Protein AF-A0A9P6XYD3-F1 (afdb_monomer_lite)

Foldseek 3Di:
DDDDDFDWAPLQVCLVVLVVLLVDQAEDPVLSVVLVCQCPDVVGHDIHGQWDFPPDPADAQPPDPRIHGDCLVCVV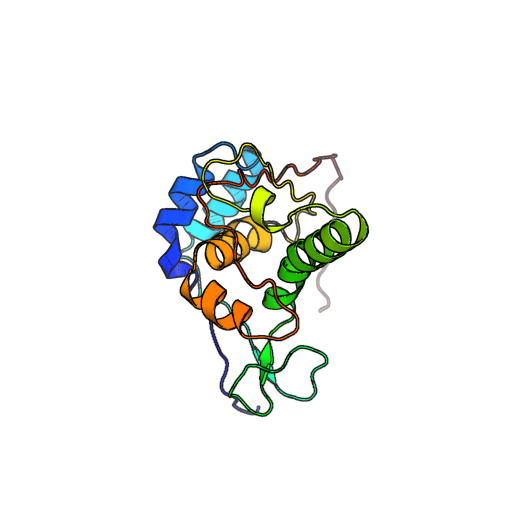LVVLLVVVVVCVVVVHDSVVLQDAPDQHEAEDADDPVCSNSLSRVVVSCLQDVVNQVSQLVDPRGDVGGRHPRHYSNHHDYDDDDDDDDDDDDDD

Secondary structure (DSSP, 8-state):
-------EE-GGGGHHHHHHHHHSSSB-HHHHHHHHHHHTSTT-SPPEE-EEESS-SSPBPTT-TTEEE-HHHHTTHHHHHHHHHHHHHHT--HHHHHSTT---EEE----GGGHHIIIIIHHHHHH-HHHHHHHHTSTTS-SS---TTS-EEEB------------PPP-

Structure (mmCIF, N/CA/C/O backbone):
data_AF-A0A9P6XYD3-F1
#
_entry.id   AF-A0A9P6XYD3-F1
#
loop_
_atom_site.group_PDB
_atom_site.id
_atom_site.type_symbol
_atom_site.label_atom_id
_atom_site.label_alt_id
_atom_site.label_comp_id
_atom_site.label_asym_id
_atom_site.label_entity_id
_atom_site.label_seq_id
_atom_site.pdbx_PDB_ins_code
_atom_site.Cartn_x
_atom_site.Cartn_y
_atom_site.Cartn_z
_atom_site.occupancy
_atom_site.B_iso_or_equiv
_atom_site.auth_seq_id
_atom_site.auth_comp_id
_atom_site.auth_asym_id
_atom_site.auth_atom_id
_atom_site.pdbx_PDB_model_num
ATOM 1 N N . MET A 1 1 ? 12.609 -23.048 -19.389 1.00 53.75 1 MET A N 1
ATOM 2 C CA . MET A 1 1 ? 11.835 -21.844 -19.024 1.00 53.75 1 MET A CA 1
ATOM 3 C C . MET A 1 1 ? 10.384 -22.124 -19.396 1.00 53.75 1 MET A C 1
ATOM 5 O O . MET A 1 1 ? 10.184 -22.765 -20.421 1.00 53.75 1 MET A O 1
ATOM 9 N N . ARG A 1 2 ? 9.412 -21.808 -18.535 1.00 71.00 2 ARG A N 1
ATOM 10 C CA . ARG A 1 2 ? 7.976 -21.955 -18.834 1.00 71.00 2 ARG A CA 1
ATOM 11 C C . ARG A 1 2 ? 7.367 -20.563 -18.849 1.00 71.00 2 ARG A C 1
ATOM 13 O O . ARG A 1 2 ? 7.606 -19.817 -17.903 1.00 71.00 2 ARG A O 1
ATOM 20 N N . ASP A 1 3 ? 6.601 -20.266 -19.887 1.00 80.94 3 ASP A N 1
ATOM 21 C CA . ASP A 1 3 ? 5.870 -19.009 -19.995 1.00 80.94 3 ASP A CA 1
ATOM 22 C C . ASP A 1 3 ? 4.554 -19.107 -19.221 1.00 80.94 3 ASP A C 1
ATOM 24 O O . ASP A 1 3 ? 3.924 -20.168 -19.171 1.00 80.94 3 ASP A O 1
ATOM 28 N N . SER A 1 4 ? 4.162 -18.002 -18.591 1.00 82.56 4 SER A N 1
ATOM 29 C CA . SER A 1 4 ? 2.934 -17.886 -17.812 1.00 82.56 4 SER A CA 1
ATOM 30 C C . SER A 1 4 ? 2.415 -16.454 -17.872 1.00 82.56 4 SER A C 1
ATOM 32 O O . SER A 1 4 ? 3.195 -15.505 -17.931 1.00 82.56 4 SER A O 1
ATOM 34 N N . GLU A 1 5 ? 1.095 -16.293 -17.874 1.00 84.12 5 GLU A N 1
ATOM 35 C CA . GLU A 1 5 ? 0.445 -14.984 -17.820 1.00 84.12 5 GLU A CA 1
ATOM 36 C C . GLU A 1 5 ? 0.455 -14.429 -16.387 1.00 84.12 5 GLU A C 1
ATOM 38 O O . GLU A 1 5 ? 0.082 -15.130 -15.445 1.00 84.12 5 GLU A O 1
ATOM 43 N N . HIS A 1 6 ? 0.858 -13.172 -16.214 1.00 83.69 6 HIS A N 1
ATOM 44 C CA . HIS A 1 6 ? 0.895 -12.498 -14.916 1.00 83.69 6 HIS A CA 1
ATOM 45 C C . HIS A 1 6 ? 0.057 -11.220 -14.948 1.00 83.69 6 HIS A C 1
ATOM 47 O O . HIS A 1 6 ? 0.013 -10.515 -15.954 1.00 83.69 6 HIS A O 1
ATOM 53 N N . PHE A 1 7 ? -0.589 -10.917 -13.825 1.00 81.62 7 PHE A N 1
ATOM 54 C CA . PHE A 1 7 ? -1.363 -9.697 -13.626 1.00 81.62 7 PHE A CA 1
ATOM 55 C C . PHE A 1 7 ? -0.485 -8.626 -12.996 1.00 81.62 7 PHE A C 1
ATOM 57 O O . PHE A 1 7 ? 0.184 -8.878 -11.993 1.00 81.62 7 PHE A O 1
ATOM 64 N N . PHE A 1 8 ? -0.534 -7.419 -13.555 1.00 85.94 8 PHE A N 1
ATOM 65 C CA . PHE A 1 8 ? 0.257 -6.287 -13.096 1.00 85.94 8 PHE A CA 1
ATOM 66 C C . PHE A 1 8 ? -0.640 -5.148 -12.610 1.00 85.94 8 PHE A C 1
ATOM 68 O O . PHE A 1 8 ? -1.681 -4.860 -13.196 1.00 85.94 8 PHE A O 1
ATOM 75 N N . PHE A 1 9 ? -0.223 -4.495 -11.530 1.00 86.19 9 PHE A N 1
ATOM 76 C CA . PHE A 1 9 ? -0.800 -3.247 -11.054 1.00 86.19 9 PHE A CA 1
ATOM 77 C C . PHE A 1 9 ? 0.000 -2.067 -11.610 1.00 86.19 9 PHE A C 1
ATOM 79 O O . PHE A 1 9 ? 1.186 -1.909 -11.299 1.00 86.19 9 PHE A O 1
ATOM 86 N N . GLU A 1 10 ? -0.661 -1.232 -12.409 1.00 86.94 10 GLU A N 1
ATOM 87 C CA . GLU A 1 10 ? -0.087 -0.055 -13.070 1.00 86.94 10 GLU A CA 1
ATOM 88 C C . GLU A 1 10 ? 0.090 1.117 -12.091 1.00 86.94 10 GLU A C 1
ATOM 90 O O . GLU A 1 10 ? -0.548 2.164 -12.199 1.00 86.94 10 GLU A O 1
ATOM 95 N N . VAL A 1 11 ? 0.981 0.949 -11.108 1.00 87.25 11 VAL A N 1
ATOM 96 C CA . VAL A 1 11 ? 1.262 1.961 -10.073 1.00 87.25 11 VAL A CA 1
ATOM 97 C C . VAL A 1 11 ? 1.704 3.310 -10.665 1.00 87.25 11 VAL A C 1
ATOM 99 O O . VAL A 1 11 ? 1.478 4.354 -10.057 1.00 87.25 11 VAL A O 1
ATOM 102 N N . GLY A 1 12 ? 2.279 3.316 -11.874 1.00 90.50 12 GLY A N 1
ATOM 103 C CA . GLY A 1 12 ? 2.660 4.533 -12.594 1.00 90.50 12 GLY A CA 1
ATOM 104 C C . GLY A 1 12 ? 1.488 5.470 -12.904 1.00 90.50 12 GLY A C 1
ATOM 105 O O . GLY A 1 12 ? 1.684 6.683 -12.937 1.00 90.50 12 GLY A O 1
ATOM 106 N N . HIS A 1 13 ? 0.258 4.955 -13.026 1.00 91.06 13 HIS A N 1
ATOM 107 C CA . HIS A 1 13 ? -0.939 5.789 -13.205 1.00 91.06 13 HIS A CA 1
ATOM 108 C C . HIS A 1 13 ? -1.236 6.690 -11.995 1.00 91.06 13 HIS A C 1
ATOM 110 O O . HIS A 1 13 ? -1.991 7.653 -12.114 1.00 91.06 13 HIS A O 1
ATOM 116 N N . PHE A 1 14 ? -0.621 6.410 -10.844 1.00 91.62 14 PHE A N 1
ATOM 117 C CA . PHE A 1 14 ? -0.826 7.131 -9.591 1.00 91.62 14 PHE A CA 1
ATOM 118 C C . PHE A 1 14 ? 0.305 8.116 -9.269 1.00 91.62 14 PHE A C 1
ATOM 120 O O . PHE A 1 14 ? 0.316 8.669 -8.173 1.00 91.62 14 PHE A O 1
ATOM 127 N N . ASP A 1 15 ? 1.246 8.369 -10.190 1.00 93.56 15 ASP A N 1
ATOM 128 C CA . ASP A 1 15 ? 2.405 9.249 -9.951 1.00 93.56 15 ASP A CA 1
ATOM 129 C C . ASP A 1 15 ? 1.992 10.638 -9.428 1.00 93.56 15 ASP A C 1
ATOM 131 O O . ASP A 1 15 ? 2.486 11.073 -8.387 1.00 93.56 15 ASP A O 1
ATOM 135 N N . ALA A 1 16 ? 1.019 11.289 -10.076 1.00 93.62 16 ALA A N 1
ATOM 136 C CA . ALA A 1 16 ? 0.539 12.608 -9.661 1.00 93.62 16 ALA A CA 1
ATOM 137 C C . ALA A 1 16 ? -0.038 12.598 -8.234 1.00 93.62 16 ALA A C 1
ATOM 139 O O . ALA A 1 16 ? 0.313 13.450 -7.418 1.00 93.62 16 ALA A O 1
ATOM 140 N N . PHE A 1 17 ? -0.869 11.599 -7.915 1.00 93.00 17 PHE A N 1
ATOM 141 C CA . PHE A 1 17 ? -1.417 11.405 -6.572 1.00 93.00 17 PHE A CA 1
ATOM 142 C C . PHE A 1 17 ? -0.307 11.165 -5.541 1.00 93.00 17 PHE A C 1
ATOM 144 O O . PHE A 1 17 ? -0.299 11.795 -4.489 1.00 93.00 17 PHE A O 1
ATOM 151 N N . LEU A 1 18 ? 0.653 10.287 -5.840 1.00 94.62 18 LEU A N 1
ATOM 152 C CA . LEU A 1 18 ? 1.742 9.952 -4.922 1.00 94.62 18 LEU A CA 1
ATOM 153 C C . LEU A 1 18 ? 2.642 11.157 -4.642 1.00 94.62 18 LEU A C 1
ATOM 155 O O . LEU A 1 18 ? 3.080 11.338 -3.507 1.00 94.62 18 LEU A O 1
ATOM 159 N N . ARG A 1 19 ? 2.901 12.001 -5.647 1.00 95.25 19 ARG A N 1
ATOM 160 C CA . ARG A 1 19 ? 3.664 13.245 -5.470 1.00 95.25 19 ARG A CA 1
ATOM 161 C C . ARG A 1 19 ? 2.938 14.235 -4.571 1.00 95.25 19 ARG A C 1
ATOM 163 O O . ARG A 1 19 ? 3.562 14.766 -3.654 1.00 95.25 19 ARG A O 1
ATOM 170 N N . ASP A 1 20 ? 1.651 14.458 -4.819 1.00 94.62 20 ASP A N 1
ATOM 171 C CA . ASP A 1 20 ? 0.824 15.346 -3.998 1.00 94.62 20 ASP A CA 1
ATOM 172 C C . ASP A 1 20 ? 0.730 14.836 -2.552 1.00 94.62 20 ASP A C 1
ATOM 174 O O . ASP A 1 20 ? 1.039 15.549 -1.596 1.00 94.62 20 ASP A O 1
ATOM 178 N N . TRP A 1 21 ? 0.452 13.542 -2.386 1.00 90.75 21 TRP A N 1
ATOM 179 C CA . TRP A 1 21 ? 0.382 12.890 -1.084 1.00 90.75 21 TRP A CA 1
ATOM 180 C C . TRP A 1 21 ? 1.706 12.988 -0.305 1.00 90.75 21 TRP A C 1
ATOM 182 O O . TRP A 1 21 ? 1.706 13.343 0.875 1.00 90.75 21 TRP A O 1
ATOM 192 N N . LEU A 1 22 ? 2.855 12.763 -0.957 1.00 93.50 22 LEU A N 1
ATOM 193 C CA . LEU A 1 22 ? 4.178 12.896 -0.331 1.00 93.50 22 LEU A CA 1
ATOM 194 C C . LEU A 1 22 ? 4.575 14.349 -0.025 1.00 93.50 22 LEU A C 1
ATOM 196 O O . LEU A 1 22 ? 5.460 14.566 0.813 1.00 93.50 22 LEU A O 1
ATOM 200 N N . ALA A 1 23 ? 3.946 15.347 -0.649 1.00 93.19 23 ALA A N 1
ATOM 201 C CA . ALA A 1 23 ? 4.157 16.748 -0.293 1.00 93.19 23 ALA A CA 1
ATOM 202 C C . ALA A 1 23 ? 3.589 17.065 1.106 1.00 93.19 23 ALA A C 1
ATOM 204 O O . ALA A 1 23 ? 4.215 17.815 1.859 1.00 93.19 23 ALA A O 1
ATOM 205 N N . GLY A 1 24 ? 2.481 16.423 1.498 1.00 91.00 24 GLY A N 1
ATOM 206 C CA . GLY A 1 24 ? 1.835 16.575 2.809 1.00 91.00 24 GLY A CA 1
ATOM 207 C C . GLY A 1 24 ? 2.601 15.949 3.985 1.00 91.00 24 GLY A C 1
ATOM 208 O O . GLY A 1 24 ? 3.629 15.300 3.808 1.00 91.00 24 GLY A O 1
ATOM 209 N N . ASP A 1 25 ? 2.130 16.123 5.222 1.00 88.75 25 ASP A N 1
ATOM 210 C CA . ASP A 1 25 ? 2.772 15.538 6.415 1.00 88.75 25 ASP A CA 1
ATOM 211 C C . ASP A 1 25 ? 2.438 14.043 6.567 1.00 88.75 25 ASP A C 1
ATOM 213 O O . ASP A 1 25 ? 1.562 13.658 7.333 1.00 88.75 25 ASP A O 1
ATOM 217 N N . VAL A 1 26 ? 3.102 13.198 5.772 1.00 86.50 26 VAL A N 1
ATOM 218 C CA . VAL A 1 26 ? 2.836 11.745 5.701 1.00 86.50 26 VAL A CA 1
ATOM 219 C C . VAL A 1 26 ? 4.051 10.886 6.052 1.00 86.50 26 VAL A C 1
ATOM 221 O O . VAL A 1 26 ? 3.929 9.694 6.319 1.00 86.50 26 VAL A O 1
ATOM 224 N N . ALA A 1 27 ? 5.254 11.464 6.054 1.00 89.38 27 ALA A N 1
ATOM 225 C CA . ALA A 1 27 ? 6.495 10.743 6.321 1.00 89.38 27 ALA A CA 1
ATOM 226 C C . ALA A 1 27 ? 7.642 11.696 6.681 1.00 89.38 27 ALA A C 1
ATOM 228 O O . ALA A 1 27 ? 7.648 12.871 6.313 1.00 89.38 27 ALA A O 1
ATOM 229 N N . LEU A 1 28 ? 8.674 11.164 7.339 1.00 89.38 28 LEU A N 1
ATOM 230 C CA . LEU A 1 28 ? 9.901 11.912 7.623 1.00 89.38 28 LEU A CA 1
ATOM 231 C C . LEU A 1 28 ? 10.598 12.371 6.324 1.00 89.38 28 LEU A C 1
ATOM 233 O O . LEU A 1 28 ? 10.610 11.614 5.348 1.00 89.38 28 LEU A O 1
ATOM 237 N N . PRO A 1 29 ? 11.288 13.530 6.312 1.00 92.38 29 PRO A N 1
ATOM 238 C CA . PRO A 1 29 ? 11.949 14.051 5.111 1.00 92.38 29 PRO A CA 1
ATOM 239 C C . PRO A 1 29 ? 12.899 13.059 4.426 1.00 92.38 29 PRO A C 1
ATOM 241 O O . PRO A 1 29 ? 12.893 12.940 3.206 1.00 92.38 29 PRO A O 1
ATOM 244 N N . GLY A 1 30 ? 13.671 12.287 5.201 1.00 92.56 30 GLY A N 1
ATOM 245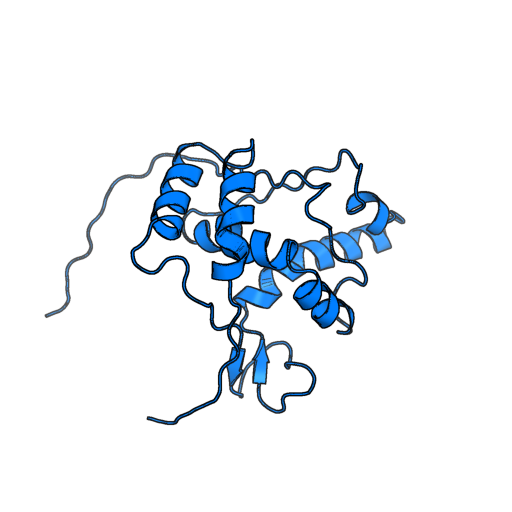 C CA . GLY A 1 30 ? 14.572 11.267 4.648 1.00 92.56 30 GLY A CA 1
ATOM 246 C C . GLY A 1 30 ? 13.844 10.100 3.970 1.00 92.56 30 GLY A C 1
ATOM 247 O O . GLY A 1 30 ? 14.343 9.554 2.990 1.00 92.56 30 GLY A O 1
ATOM 248 N N . VAL A 1 31 ? 12.648 9.743 4.451 1.00 93.25 31 VAL A N 1
ATOM 249 C CA . VAL A 1 31 ? 11.792 8.731 3.815 1.00 93.25 31 VAL A CA 1
ATOM 250 C C . VAL A 1 31 ? 11.224 9.285 2.512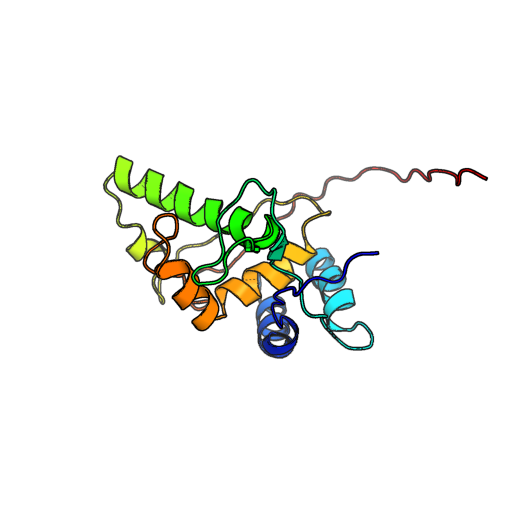 1.00 93.25 31 VAL A C 1
ATOM 252 O O . VAL A 1 31 ? 11.347 8.630 1.483 1.00 93.25 31 VAL A O 1
ATOM 255 N N . LYS A 1 32 ? 10.696 10.515 2.523 1.00 94.19 32 LYS A N 1
ATOM 256 C CA . LYS A 1 32 ? 10.193 11.183 1.311 1.00 94.19 32 LYS A CA 1
ATOM 257 C C . LYS A 1 32 ? 11.265 11.305 0.230 1.00 94.19 32 LYS A C 1
ATOM 259 O O . LYS A 1 32 ? 11.006 10.966 -0.917 1.00 94.19 32 LYS A O 1
ATOM 264 N N . ALA A 1 33 ? 12.476 11.725 0.602 1.00 94.00 33 ALA A N 1
ATOM 265 C CA . ALA A 1 33 ? 13.603 11.808 -0.324 1.00 94.00 33 ALA A CA 1
ATOM 266 C C . ALA A 1 33 ? 13.911 10.442 -0.953 1.00 94.00 33 ALA A C 1
ATOM 268 O O . ALA A 1 33 ? 14.056 10.345 -2.169 1.00 94.00 33 ALA A O 1
ATOM 269 N N . LYS A 1 34 ? 13.923 9.373 -0.142 1.00 92.69 34 LYS A N 1
ATOM 270 C CA . LYS A 1 34 ? 14.158 8.013 -0.635 1.00 92.69 34 LYS A CA 1
ATOM 271 C C . LYS A 1 34 ? 13.062 7.532 -1.586 1.00 92.69 34 LYS A C 1
ATOM 273 O O . LYS A 1 34 ? 13.379 6.921 -2.598 1.00 92.69 34 LYS A O 1
ATOM 278 N N . LEU A 1 35 ? 11.794 7.800 -1.280 1.00 94.81 35 LEU A N 1
ATOM 279 C CA . LEU A 1 35 ? 10.664 7.475 -2.159 1.00 94.81 35 LEU A CA 1
ATOM 280 C C . LEU A 1 35 ? 10.707 8.291 -3.461 1.00 94.81 35 LEU A C 1
ATOM 282 O O . LEU A 1 35 ? 10.398 7.770 -4.530 1.00 94.81 35 LEU A O 1
ATOM 286 N N . GLY A 1 36 ? 11.174 9.540 -3.384 1.00 94.50 36 GLY A N 1
ATOM 287 C CA . GLY A 1 36 ? 11.409 10.406 -4.536 1.00 94.50 36 GLY A CA 1
ATOM 288 C C . GLY A 1 36 ? 12.409 9.829 -5.541 1.00 94.50 36 GLY A C 1
ATOM 289 O O . GLY A 1 36 ? 12.220 10.014 -6.736 1.00 94.50 36 GLY A O 1
ATOM 290 N N . GLU A 1 37 ? 13.422 9.073 -5.101 1.00 93.94 37 GLU A N 1
ATOM 291 C CA . GLU A 1 37 ? 14.341 8.375 -6.020 1.00 93.94 37 GLU A CA 1
ATOM 292 C C . GLU A 1 37 ? 13.607 7.386 -6.938 1.00 93.94 37 GLU A C 1
ATOM 294 O O . GLU A 1 37 ? 13.986 7.231 -8.094 1.00 93.94 37 GLU A O 1
ATOM 299 N N . TRP A 1 38 ? 12.543 6.740 -6.448 1.00 93.31 38 TRP A N 1
ATOM 300 C CA . TRP A 1 38 ? 1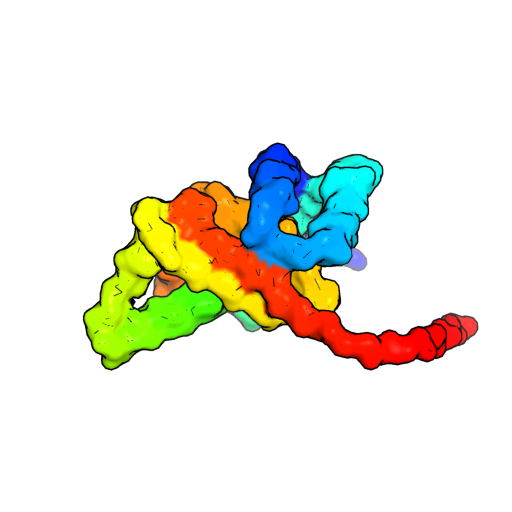1.742 5.800 -7.240 1.00 93.31 38 TRP A CA 1
ATOM 301 C C . TRP A 1 38 ? 10.792 6.526 -8.187 1.00 93.31 38 TRP A C 1
ATOM 303 O O . TRP A 1 38 ? 10.677 6.143 -9.346 1.00 93.31 38 TRP A O 1
ATOM 313 N N . LEU A 1 39 ? 10.147 7.595 -7.712 1.00 93.75 39 LEU A N 1
ATOM 314 C CA . LEU A 1 39 ? 9.265 8.432 -8.533 1.00 93.75 39 LEU A CA 1
ATOM 315 C C . LEU A 1 39 ? 10.019 9.148 -9.659 1.00 93.75 39 LEU A C 1
ATOM 317 O O . LEU A 1 39 ? 9.458 9.408 -10.717 1.00 93.75 39 LEU A O 1
ATOM 321 N N . ASN A 1 40 ? 11.285 9.490 -9.432 1.00 94.25 40 ASN A N 1
ATOM 322 C CA . ASN A 1 40 ? 12.123 10.196 -10.400 1.00 94.25 40 ASN A CA 1
ATOM 323 C C . ASN A 1 40 ? 13.049 9.254 -11.185 1.00 94.25 40 ASN A C 1
ATOM 325 O O . ASN A 1 40 ? 13.923 9.732 -11.907 1.00 94.25 40 ASN A O 1
ATOM 329 N N . ALA A 1 41 ? 12.898 7.936 -11.027 1.00 91.94 41 ALA A N 1
ATOM 330 C CA . ALA A 1 41 ? 13.673 6.968 -11.786 1.00 91.94 41 ALA A CA 1
ATOM 331 C C . ALA A 1 41 ? 13.373 7.095 -13.287 1.00 91.94 41 ALA A C 1
ATOM 333 O O . ALA A 1 41 ? 12.246 7.389 -13.694 1.00 91.94 41 ALA A O 1
ATOM 334 N N . GLU A 1 42 ? 14.377 6.839 -14.125 1.00 89.25 42 GLU A N 1
ATOM 335 C CA . GLU A 1 42 ? 14.187 6.802 -15.574 1.00 89.25 42 GLU A CA 1
ATOM 336 C C . GLU A 1 42 ? 13.135 5.745 -15.949 1.00 89.25 42 GLU A C 1
ATOM 338 O O . GLU A 1 42 ? 13.231 4.576 -15.564 1.00 89.25 42 GLU A O 1
ATOM 343 N N . GLY A 1 43 ? 12.106 6.172 -16.688 1.00 85.19 43 GLY A N 1
ATOM 344 C CA . GLY A 1 43 ? 10.947 5.341 -17.031 1.00 85.19 43 GLY A CA 1
ATOM 345 C C . GLY A 1 43 ? 9.820 5.326 -15.989 1.00 85.19 43 GLY A C 1
ATOM 346 O O . GLY A 1 43 ? 8.816 4.659 -16.219 1.00 85.19 43 GLY A O 1
ATOM 347 N N . GLY A 1 44 ? 9.950 6.068 -14.883 1.00 88.69 44 GLY A N 1
ATOM 348 C CA . GLY A 1 44 ? 8.918 6.201 -13.853 1.00 88.69 44 GLY A CA 1
ATOM 349 C C . GLY A 1 44 ? 8.689 4.931 -13.027 1.00 88.69 44 GLY A C 1
ATOM 350 O O . GLY A 1 44 ? 9.490 3.989 -13.032 1.00 88.69 44 GLY A O 1
ATOM 351 N N . LEU A 1 45 ? 7.578 4.903 -12.283 1.00 91.25 45 LEU A N 1
ATOM 352 C CA . LEU A 1 45 ? 7.205 3.727 -11.499 1.00 91.25 45 LEU A CA 1
ATOM 353 C C . LEU A 1 45 ? 6.773 2.582 -12.419 1.00 91.25 45 LEU A C 1
ATOM 355 O O . LEU A 1 45 ? 5.822 2.703 -13.188 1.00 91.25 45 LEU A O 1
ATOM 359 N N . ARG A 1 46 ? 7.454 1.443 -12.295 1.00 89.44 46 ARG A N 1
ATOM 360 C CA . ARG A 1 46 ? 7.142 0.233 -13.062 1.00 89.44 46 ARG A CA 1
ATOM 361 C C . ARG A 1 46 ? 5.928 -0.484 -12.491 1.00 89.44 46 ARG A C 1
ATOM 363 O O . ARG A 1 46 ? 5.784 -0.567 -11.269 1.00 89.44 46 ARG A O 1
ATOM 370 N N . ALA A 1 47 ? 5.131 -1.072 -13.380 1.00 88.19 47 ALA A N 1
ATOM 371 C CA . ALA A 1 47 ? 4.029 -1.941 -13.008 1.00 88.19 47 ALA A CA 1
ATOM 372 C C . ALA A 1 47 ? 4.502 -3.078 -12.088 1.00 88.19 47 ALA A C 1
ATOM 374 O O . ALA A 1 47 ? 5.606 -3.614 -12.230 1.00 88.19 47 ALA A O 1
ATOM 375 N N . TRP A 1 48 ? 3.664 -3.429 -11.121 1.00 86.19 48 TRP A N 1
ATOM 376 C CA . TRP A 1 48 ? 3.976 -4.415 -10.094 1.00 86.19 48 TRP A CA 1
ATOM 377 C C . TRP A 1 48 ? 3.240 -5.719 -10.367 1.00 86.19 48 TRP A C 1
ATOM 379 O O . TRP A 1 48 ? 2.018 -5.712 -10.422 1.00 86.19 48 TRP A O 1
ATOM 389 N N . ASP A 1 49 ? 3.953 -6.837 -10.501 1.00 87.81 49 ASP A N 1
ATOM 390 C CA . ASP A 1 49 ? 3.313 -8.152 -10.615 1.00 87.81 49 ASP A CA 1
ATOM 391 C C . ASP A 1 49 ? 2.633 -8.525 -9.290 1.00 87.81 49 ASP A C 1
ATOM 393 O O . ASP A 1 49 ? 3.284 -8.673 -8.249 1.00 87.81 49 ASP A O 1
ATOM 397 N N . ILE A 1 50 ? 1.315 -8.685 -9.349 1.00 85.94 50 ILE A N 1
ATOM 398 C CA . ILE A 1 50 ? 0.445 -8.979 -8.210 1.00 85.94 50 ILE A CA 1
ATOM 399 C C . ILE A 1 50 ? -0.051 -10.427 -8.209 1.00 85.94 50 ILE A C 1
ATOM 401 O O . ILE A 1 50 ? -0.962 -10.749 -7.447 1.00 85.94 50 ILE A O 1
ATOM 405 N N . SER A 1 51 ? 0.516 -11.310 -9.037 1.00 86.12 51 SER A N 1
ATOM 406 C CA . SER A 1 51 ? 0.002 -12.669 -9.239 1.00 86.12 51 SER A CA 1
ATOM 407 C C . SER A 1 51 ? 1.053 -13.771 -9.134 1.00 86.12 51 SER A C 1
ATOM 409 O O . SER A 1 51 ? 2.218 -13.589 -9.472 1.00 86.12 51 SER A O 1
ATOM 411 N N . ARG A 1 52 ? 0.659 -14.952 -8.664 1.00 92.56 52 ARG A N 1
ATOM 412 C CA . ARG A 1 52 ? 1.503 -16.150 -8.569 1.00 92.56 52 ARG A CA 1
ATOM 413 C C . ARG A 1 52 ? 0.760 -17.364 -9.111 1.00 92.56 52 ARG A C 1
ATOM 415 O O . ARG A 1 52 ? -0.444 -17.497 -8.909 1.00 92.56 52 ARG A O 1
ATOM 422 N N . ASP A 1 53 ? 1.487 -18.250 -9.780 1.00 91.88 53 ASP A N 1
ATOM 423 C CA . ASP A 1 53 ? 0.951 -19.520 -10.266 1.00 91.88 53 ASP A CA 1
ATOM 424 C C . ASP A 1 53 ? 0.805 -20.558 -9.157 1.00 91.88 53 ASP A C 1
ATOM 426 O O . ASP A 1 53 ? 1.583 -20.589 -8.203 1.00 91.88 53 ASP A O 1
ATOM 430 N N . ALA A 1 54 ? -0.155 -21.465 -9.330 1.00 91.62 54 ALA A N 1
ATOM 431 C CA . ALA A 1 54 ? -0.229 -22.693 -8.554 1.00 91.62 54 ALA A CA 1
ATOM 432 C C . ALA A 1 54 ? 1.047 -23.556 -8.727 1.00 91.62 54 ALA A C 1
ATOM 434 O O . ALA A 1 54 ? 1.593 -23.635 -9.831 1.00 91.62 54 ALA A O 1
ATOM 435 N N . PRO A 1 55 ? 1.481 -24.298 -7.690 1.00 93.31 55 PRO A N 1
ATOM 436 C CA . PRO A 1 55 ? 0.913 -24.340 -6.345 1.00 93.31 55 PRO A CA 1
ATOM 437 C C . PRO A 1 55 ? 1.335 -23.121 -5.509 1.00 93.31 55 PRO A C 1
ATOM 439 O O . PRO A 1 55 ? 2.520 -22.822 -5.379 1.00 93.31 55 PRO A O 1
ATOM 442 N N . TYR A 1 56 ? 0.360 -22.451 -4.890 1.00 92.56 56 TYR A N 1
ATOM 443 C CA . TYR A 1 56 ? 0.599 -21.307 -4.012 1.00 92.56 56 TYR A CA 1
ATOM 444 C C . TYR A 1 56 ? -0.375 -21.327 -2.833 1.00 92.56 56 TYR A C 1
ATOM 446 O O . TYR A 1 56 ? -1.544 -21.677 -2.991 1.00 92.56 56 TYR A O 1
ATOM 454 N N . PHE A 1 57 ? 0.106 -20.962 -1.644 1.00 91.31 57 PHE A N 1
ATOM 455 C CA . PHE A 1 57 ? -0.742 -20.780 -0.469 1.00 91.31 57 PHE A CA 1
ATOM 456 C C . PHE A 1 57 ? -1.128 -19.304 -0.362 1.00 91.31 57 PHE A C 1
ATOM 458 O O . PHE A 1 57 ? -0.313 -18.475 0.035 1.00 91.31 57 PHE A O 1
ATOM 465 N N . GLY A 1 58 ? -2.359 -18.985 -0.749 1.00 87.25 58 GLY A N 1
ATOM 466 C CA . GLY A 1 58 ? -2.885 -17.624 -0.744 1.00 87.25 58 GLY A CA 1
ATOM 467 C C . GLY A 1 58 ? -4.304 -17.575 -1.296 1.00 87.25 58 GLY A C 1
ATOM 468 O O . GLY A 1 58 ? -4.951 -18.609 -1.482 1.00 87.25 58 GLY A O 1
ATOM 469 N N . PHE A 1 59 ? -4.786 -16.372 -1.591 1.00 84.56 59 PHE A N 1
ATOM 470 C CA . PHE A 1 59 ? -6.115 -16.181 -2.163 1.00 84.56 59 PHE A CA 1
ATOM 471 C C . PHE A 1 59 ? -6.088 -16.309 -3.683 1.00 84.56 59 PHE A C 1
ATOM 473 O O . PHE A 1 59 ? -5.277 -15.674 -4.356 1.00 84.56 59 PHE A O 1
ATOM 480 N N . GLN A 1 60 ? -6.990 -17.120 -4.228 1.00 85.31 60 GLN A N 1
ATOM 481 C CA . GLN A 1 60 ? -7.143 -17.258 -5.670 1.00 85.31 60 GLN A CA 1
ATOM 482 C C . GLN A 1 60 ? -7.744 -15.978 -6.268 1.00 85.31 60 GLN A C 1
ATOM 484 O O . GLN A 1 60 ? -8.663 -15.390 -5.693 1.00 85.31 60 GLN A O 1
ATOM 489 N N . ILE A 1 61 ? -7.244 -15.560 -7.430 1.00 81.06 61 ILE A N 1
ATOM 490 C CA . ILE A 1 61 ? -7.772 -14.403 -8.153 1.00 81.06 61 ILE A CA 1
ATOM 491 C C . ILE A 1 61 ? -9.161 -14.773 -8.710 1.00 81.06 61 ILE A C 1
ATOM 493 O O . ILE A 1 61 ? -9.285 -15.773 -9.429 1.00 81.06 61 ILE A O 1
ATOM 497 N N . PRO A 1 62 ? -10.224 -14.004 -8.397 1.00 79.38 62 PRO A N 1
ATOM 498 C CA . PRO A 1 62 ? -11.567 -14.290 -8.891 1.00 79.38 62 PRO A CA 1
ATOM 499 C C . PRO A 1 62 ? -11.611 -14.385 -10.419 1.00 79.38 62 PRO A C 1
ATOM 501 O O . PRO A 1 62 ? -11.099 -13.517 -11.120 1.00 79.38 62 PRO A O 1
ATOM 504 N N . GLY A 1 63 ? -12.226 -15.449 -10.938 1.00 80.38 63 GLY A N 1
ATOM 505 C CA . GLY A 1 63 ? -12.342 -15.681 -12.382 1.00 80.38 63 GLY A CA 1
ATOM 506 C C . GLY A 1 63 ? -11.064 -16.169 -13.075 1.00 80.38 63 GLY A C 1
ATOM 507 O O . GLY A 1 63 ? -11.110 -16.397 -14.278 1.00 80.38 63 GLY A O 1
ATOM 508 N N . GLN A 1 64 ? -9.959 -16.377 -12.347 1.00 84.38 64 GLN A N 1
ATOM 509 C CA . GLN A 1 64 ? -8.672 -16.806 -12.910 1.00 84.38 64 GLN A CA 1
ATOM 510 C C . GLN A 1 64 ? -8.184 -18.118 -12.256 1.00 84.38 64 GLN A C 1
ATOM 512 O O . GLN A 1 64 ? -7.459 -18.103 -11.255 1.00 84.38 64 GLN A O 1
ATOM 517 N N . PRO A 1 65 ? -8.607 -19.292 -12.768 1.00 88.00 65 PRO A N 1
ATOM 518 C CA . PRO A 1 65 ? -8.181 -20.598 -12.265 1.00 88.00 65 PRO A CA 1
ATOM 519 C C . PRO A 1 65 ? -6.658 -20.771 -12.220 1.00 88.00 65 PRO A C 1
ATOM 521 O O . PRO A 1 65 ? -5.968 -20.526 -13.203 1.00 88.00 65 PRO A O 1
ATOM 524 N N . GLY A 1 66 ? -6.130 -21.220 -11.076 1.00 89.88 66 GLY A N 1
ATOM 525 C CA . GLY A 1 66 ? -4.695 -21.486 -10.902 1.00 89.88 66 GLY A CA 1
ATOM 526 C C . GLY A 1 66 ? -3.816 -20.249 -10.681 1.00 89.88 66 GLY A C 1
ATOM 527 O O . GLY A 1 66 ? -2.605 -20.402 -10.532 1.00 89.88 66 GLY A O 1
ATOM 528 N N . LYS A 1 67 ? -4.410 -19.051 -10.614 1.00 86.75 67 LYS A N 1
ATOM 529 C CA . LYS A 1 67 ? -3.720 -17.788 -10.328 1.00 86.75 67 LYS A CA 1
ATOM 530 C C . LYS A 1 67 ? -4.081 -17.300 -8.931 1.00 86.75 67 LYS A C 1
ATOM 532 O O . LYS A 1 67 ? -5.251 -17.271 -8.554 1.00 86.75 67 LYS A O 1
ATOM 537 N N . TYR A 1 68 ? -3.077 -16.896 -8.173 1.00 88.38 68 TYR A N 1
ATOM 538 C CA . TYR A 1 68 ? -3.200 -16.436 -6.794 1.00 88.38 68 TYR A CA 1
ATOM 539 C C . TYR A 1 68 ? -2.693 -15.010 -6.669 1.00 88.38 68 TYR A C 1
ATOM 541 O O . TYR A 1 68 ? -1.770 -14.627 -7.382 1.00 88.38 68 TYR A O 1
ATOM 549 N N . PHE A 1 69 ? -3.261 -14.227 -5.757 1.00 84.75 69 PHE A N 1
ATOM 550 C CA . PHE A 1 69 ? -2.681 -12.938 -5.412 1.00 84.75 69 PHE A CA 1
ATOM 551 C C . PHE A 1 69 ? -1.306 -13.141 -4.778 1.00 84.75 69 PHE A C 1
ATOM 553 O O . PHE A 1 69 ? -1.102 -14.016 -3.935 1.00 84.75 69 PHE A O 1
ATOM 560 N N . TYR A 1 70 ? -0.343 -12.330 -5.203 1.00 87.31 70 TYR A N 1
ATOM 561 C CA . TYR A 1 70 ? 0.955 -12.279 -4.559 1.00 87.31 70 TYR A CA 1
ATOM 562 C C . TYR A 1 70 ? 0.800 -11.690 -3.156 1.00 87.31 70 TYR A C 1
ATOM 564 O O . TYR A 1 70 ? 0.094 -10.699 -2.982 1.00 87.31 70 TYR A O 1
ATOM 572 N N . VAL A 1 71 ? 1.513 -12.254 -2.176 1.00 87.12 71 VAL A N 1
ATOM 573 C CA . VAL A 1 71 ? 1.407 -11.876 -0.754 1.00 87.12 71 VAL A CA 1
ATOM 574 C C . VAL A 1 71 ? 1.578 -10.379 -0.483 1.00 87.12 71 VAL A C 1
ATOM 576 O O . VAL A 1 71 ? 1.062 -9.840 0.486 1.00 87.12 71 VAL A O 1
ATOM 579 N N . TRP A 1 72 ? 2.301 -9.658 -1.340 1.00 85.44 72 TRP A N 1
ATOM 580 C CA . TRP A 1 72 ? 2.425 -8.218 -1.156 1.00 85.44 72 TRP A CA 1
ATOM 581 C C . TRP A 1 72 ? 1.134 -7.463 -1.459 1.00 85.44 72 TRP A C 1
ATOM 583 O O . TRP A 1 72 ? 0.956 -6.383 -0.923 1.00 85.44 72 TRP A O 1
ATOM 593 N N . LEU A 1 73 ? 0.208 -8.000 -2.250 1.00 81.00 73 LEU A N 1
ATOM 594 C CA . LEU A 1 73 ? -1.107 -7.383 -2.388 1.00 81.00 73 LEU A CA 1
ATOM 595 C C . LEU A 1 73 ? -1.988 -7.658 -1.161 1.00 81.00 73 LEU A C 1
ATOM 597 O O . LEU A 1 73 ? -2.650 -6.741 -0.684 1.00 81.00 73 LEU A O 1
ATOM 601 N N . ASP A 1 74 ? -2.003 -8.891 -0.643 1.00 78.94 74 ASP A N 1
ATOM 602 C CA . ASP A 1 74 ? -2.940 -9.287 0.418 1.00 78.94 74 ASP A CA 1
ATOM 603 C C . ASP A 1 74 ? -2.477 -8.941 1.846 1.00 78.94 74 ASP A C 1
ATOM 605 O O . ASP A 1 74 ? -3.307 -8.590 2.689 1.00 78.94 74 ASP A O 1
ATOM 609 N N . ALA A 1 75 ? -1.169 -8.939 2.116 1.00 86.06 75 ALA A N 1
ATOM 610 C CA . ALA A 1 75 ? -0.607 -8.682 3.438 1.00 86.06 75 ALA A CA 1
ATOM 611 C C . ALA A 1 75 ? -1.078 -7.363 4.082 1.00 86.06 75 ALA A C 1
ATOM 613 O O . ALA A 1 75 ? -1.517 -7.405 5.237 1.00 86.06 75 ALA A O 1
ATOM 614 N N . PRO A 1 76 ? -1.053 -6.195 3.403 1.00 83.75 76 PRO A N 1
ATOM 615 C CA . PRO A 1 76 ? -1.527 -4.956 4.022 1.00 83.75 76 PRO A CA 1
ATOM 616 C C . PRO A 1 76 ? -3.049 -4.919 4.219 1.00 83.75 76 PRO A C 1
ATOM 618 O O . PRO A 1 76 ? -3.537 -4.225 5.112 1.00 83.75 76 PRO A O 1
ATOM 621 N N . ILE A 1 77 ? -3.819 -5.708 3.462 1.00 84.19 77 ILE A N 1
ATOM 622 C CA . ILE A 1 77 ? -5.270 -5.833 3.670 1.00 84.19 77 ILE A CA 1
ATOM 623 C C . ILE A 1 77 ? -5.566 -6.510 5.015 1.00 84.19 77 ILE A C 1
ATOM 625 O O . ILE A 1 77 ? -6.591 -6.245 5.654 1.00 84.19 77 ILE A O 1
ATOM 629 N N . GLY A 1 78 ? -4.625 -7.321 5.503 1.00 86.75 78 GLY A N 1
ATOM 630 C CA . GLY A 1 78 ? -4.646 -7.883 6.848 1.00 86.75 78 GLY A CA 1
ATOM 631 C C . GLY A 1 78 ? -4.740 -6.825 7.955 1.00 86.75 78 GLY A C 1
ATOM 632 O O . GLY A 1 78 ? -5.375 -7.092 8.975 1.00 86.75 78 GLY A O 1
ATOM 633 N N . TYR A 1 79 ? -4.205 -5.609 7.762 1.00 89.12 79 TYR A N 1
ATOM 634 C CA . TYR A 1 79 ? -4.333 -4.522 8.745 1.00 89.12 79 TYR A CA 1
ATOM 635 C C . TYR A 1 79 ? -5.796 -4.118 8.944 1.00 89.12 79 TYR A C 1
ATOM 637 O O . TYR A 1 79 ? -6.287 -4.075 10.073 1.00 89.12 79 TYR A O 1
ATOM 645 N N . LEU A 1 80 ? -6.509 -3.892 7.837 1.00 86.50 80 LEU A N 1
ATOM 646 C CA . LEU A 1 80 ? -7.923 -3.518 7.851 1.00 86.50 80 LEU A CA 1
ATOM 647 C C . LEU A 1 80 ? -8.795 -4.669 8.358 1.00 86.50 80 LEU A C 1
ATOM 649 O O . LEU A 1 80 ? -9.682 -4.453 9.176 1.00 86.50 80 LEU A O 1
ATOM 653 N N . SER A 1 81 ? -8.503 -5.897 7.931 1.00 87.62 81 SER A N 1
ATOM 654 C CA . SER A 1 81 ? -9.260 -7.092 8.332 1.00 87.62 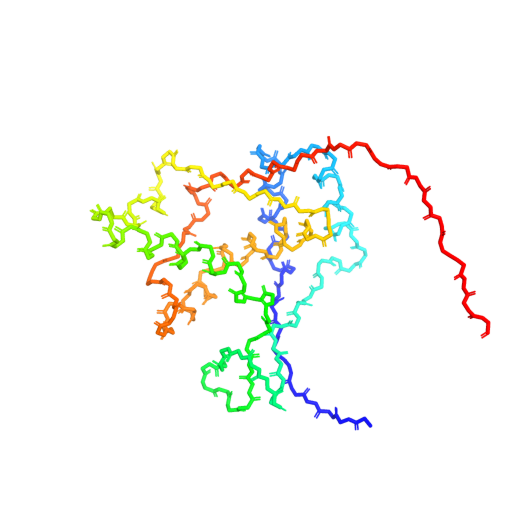81 SER A CA 1
ATOM 655 C C . SER A 1 81 ? -9.109 -7.396 9.829 1.00 87.62 81 SER A C 1
ATOM 657 O O . SER A 1 81 ? -10.076 -7.751 10.509 1.00 87.62 81 SER A O 1
ATOM 659 N N . SER A 1 82 ? -7.903 -7.206 10.375 1.00 91.56 82 SER A N 1
ATOM 660 C CA . SER A 1 82 ? -7.636 -7.320 11.813 1.00 91.56 82 SER A CA 1
ATOM 661 C C . SER A 1 82 ? -8.400 -6.259 12.609 1.00 91.56 82 SER A C 1
ATOM 663 O O . SER A 1 82 ? -9.066 -6.585 13.594 1.00 91.56 82 SER A O 1
ATOM 665 N N . PHE A 1 83 ? -8.385 -5.004 12.145 1.00 90.81 83 PHE A N 1
ATOM 666 C CA . PHE A 1 83 ? -9.131 -3.920 12.784 1.00 90.81 83 PHE A CA 1
ATOM 667 C C . PHE A 1 83 ? -10.647 -4.148 12.726 1.00 90.81 83 PHE A C 1
ATOM 669 O O . PHE A 1 83 ? -11.318 -4.042 13.748 1.00 90.81 83 PHE A O 1
ATOM 676 N N . GLN A 1 84 ? -11.179 -4.586 11.582 1.00 89.00 84 GLN A N 1
ATOM 677 C CA . GLN A 1 84 ? -12.586 -4.963 11.435 1.00 89.00 84 GLN A CA 1
ATOM 678 C C . GLN A 1 84 ? -12.984 -6.078 12.414 1.00 89.00 84 GLN A C 1
ATOM 680 O O . GLN A 1 84 ? -14.039 -6.012 13.048 1.00 89.00 84 GLN A O 1
ATOM 685 N N . THR A 1 85 ? -12.120 -7.083 12.582 1.00 92.81 85 THR A N 1
ATOM 686 C CA . THR A 1 85 ? -12.332 -8.171 13.547 1.00 92.81 85 THR A CA 1
ATOM 687 C C . THR A 1 85 ? -12.356 -7.651 14.984 1.00 92.81 85 THR A C 1
ATOM 689 O O . THR A 1 85 ? -13.174 -8.103 15.785 1.00 92.81 85 THR A O 1
ATOM 692 N N . LEU A 1 86 ? -11.470 -6.711 15.331 1.00 94.50 86 LEU A N 1
ATOM 693 C CA . LEU A 1 86 ? -11.467 -6.069 16.644 1.00 94.50 86 LEU A CA 1
ATOM 694 C C . LEU A 1 86 ? -12.762 -5.284 16.873 1.00 94.50 86 LEU A C 1
ATOM 696 O O . LEU A 1 86 ? -13.422 -5.539 17.876 1.00 94.50 86 LEU A O 1
ATOM 700 N N . CYS A 1 87 ? -13.154 -4.411 15.939 1.00 93.56 87 CYS A N 1
ATOM 701 C CA . CYS A 1 87 ? -14.392 -3.630 16.005 1.00 93.56 87 CYS A CA 1
ATOM 702 C C . CYS A 1 87 ? -15.615 -4.520 16.264 1.00 93.56 87 CYS A C 1
ATOM 704 O O . CYS A 1 87 ? -16.382 -4.256 17.186 1.00 93.56 87 CYS A O 1
ATOM 706 N N . GLY A 1 88 ? -15.736 -5.641 15.542 1.00 94.56 88 GLY A N 1
ATOM 707 C CA . GLY A 1 88 ? -16.821 -6.604 15.749 1.00 94.56 88 GLY A CA 1
ATOM 708 C C . GLY A 1 88 ? -16.837 -7.252 17.141 1.00 94.56 88 GLY A C 1
ATOM 709 O O . GLY A 1 88 ? -17.907 -7.572 17.649 1.00 94.56 88 GLY A O 1
ATOM 710 N N . LYS A 1 89 ? -15.674 -7.420 17.787 1.00 96.88 89 LYS A N 1
ATOM 711 C CA . LYS A 1 89 ? -15.578 -7.965 19.155 1.00 96.88 89 LYS A CA 1
ATOM 712 C C . LYS A 1 89 ? -15.959 -6.953 20.232 1.00 96.88 89 LYS A C 1
ATOM 714 O O . LYS A 1 89 ? -16.461 -7.362 21.274 1.00 96.88 89 LYS A O 1
ATOM 719 N N . ILE A 1 90 ? -15.684 -5.669 20.005 1.00 97.19 90 ILE A N 1
ATOM 720 C CA . ILE A 1 90 ? -15.911 -4.598 20.991 1.00 97.19 90 ILE A CA 1
ATOM 721 C C . ILE A 1 90 ? -17.189 -3.788 20.728 1.00 97.19 90 ILE A C 1
ATOM 723 O O . ILE A 1 90 ? -17.536 -2.938 21.538 1.00 97.19 90 ILE A O 1
ATOM 727 N N . GLY A 1 91 ? -17.902 -4.068 19.631 1.00 95.31 91 GLY A N 1
ATOM 728 C CA . GLY A 1 91 ? -19.141 -3.378 19.265 1.00 95.31 91 GLY A CA 1
ATOM 729 C C . GLY A 1 91 ? -18.937 -2.007 18.613 1.00 95.31 91 GLY A C 1
ATOM 730 O O . GLY A 1 91 ? -19.857 -1.197 18.627 1.00 95.31 91 GLY A O 1
ATOM 731 N N . GLU A 1 92 ? -17.755 -1.746 18.050 1.00 94.12 92 GLU A N 1
ATOM 732 C CA . GLU A 1 92 ? -17.433 -0.492 17.355 1.00 94.12 92 GLU A CA 1
ATOM 733 C C . GLU A 1 92 ? -17.802 -0.556 15.866 1.00 94.12 92 GLU A C 1
ATOM 735 O O . GLU A 1 92 ? -17.698 -1.608 15.223 1.00 94.12 92 GLU A O 1
ATOM 740 N N . ASP A 1 93 ? -18.187 0.585 15.285 1.00 89.44 93 ASP A N 1
ATOM 741 C CA . ASP A 1 93 ? -18.437 0.688 13.843 1.00 89.44 93 ASP A CA 1
ATOM 742 C C . ASP A 1 93 ? -17.121 0.903 13.085 1.00 89.44 93 ASP A C 1
ATOM 744 O O . ASP A 1 93 ? -16.654 2.033 12.929 1.00 89.44 93 ASP A O 1
ATOM 748 N N . PHE A 1 94 ? -16.559 -0.183 12.547 1.00 85.38 94 PHE A N 1
ATOM 749 C CA . PHE A 1 94 ? -15.380 -0.159 11.672 1.00 85.38 94 PHE A CA 1
ATOM 750 C C . PHE A 1 94 ? -15.484 0.893 10.558 1.00 85.38 94 PHE A C 1
ATOM 752 O O . PHE A 1 94 ? -14.522 1.609 10.277 1.00 85.38 94 PHE A O 1
ATOM 759 N N . GLU A 1 95 ? -16.660 1.027 9.943 1.00 83.19 95 GLU A N 1
ATOM 760 C CA . GLU A 1 95 ? -16.864 1.938 8.821 1.00 83.19 95 GLU A CA 1
ATOM 761 C C . GLU A 1 95 ? -16.819 3.400 9.252 1.00 83.19 95 GLU A C 1
ATOM 763 O O . GLU A 1 95 ? -16.441 4.264 8.461 1.00 83.19 95 GLU A O 1
ATOM 768 N N . SER A 1 96 ? -17.192 3.704 10.498 1.00 84.81 96 SER A N 1
ATOM 769 C CA . SER A 1 96 ? -17.131 5.066 11.033 1.00 84.81 96 SER A CA 1
ATOM 770 C C . SER A 1 96 ? -15.702 5.610 11.066 1.00 84.81 96 SER A C 1
ATOM 772 O O . SER A 1 96 ? -15.513 6.795 10.811 1.00 84.81 96 SER A O 1
ATOM 774 N N . HIS A 1 97 ? -14.704 4.744 11.262 1.00 81.88 97 HIS A N 1
ATOM 775 C CA . HIS A 1 97 ? -13.289 5.114 11.314 1.00 81.88 97 HIS A CA 1
ATOM 776 C C . HIS A 1 97 ? -12.666 5.363 9.935 1.00 81.88 97 HIS A C 1
ATOM 778 O O . HIS A 1 97 ? -11.676 6.080 9.832 1.00 81.88 97 HIS A O 1
ATOM 784 N N . LEU A 1 98 ? -13.229 4.782 8.870 1.00 78.31 98 LEU A N 1
ATOM 785 C CA . LEU A 1 98 ? -12.677 4.858 7.509 1.00 78.31 98 LEU A CA 1
ATOM 786 C C . LEU A 1 98 ? -13.404 5.859 6.600 1.00 78.31 98 LEU A C 1
ATOM 788 O O . LEU A 1 98 ? -13.021 6.052 5.442 1.00 78.31 98 LEU A O 1
ATOM 792 N N . ARG A 1 99 ? -14.490 6.473 7.083 1.00 73.38 99 ARG A N 1
ATOM 793 C CA . ARG A 1 99 ? -15.259 7.471 6.328 1.00 73.38 99 ARG A CA 1
ATOM 794 C C . ARG A 1 99 ? -14.439 8.727 6.050 1.00 73.38 99 ARG A C 1
ATOM 796 O O . ARG A 1 99 ? -13.642 9.167 6.874 1.00 73.38 99 ARG A O 1
ATOM 803 N N . ALA A 1 100 ? -14.742 9.338 4.903 1.00 70.81 100 ALA A N 1
ATOM 804 C CA . ALA A 1 100 ? -14.325 10.695 4.590 1.00 70.81 100 ALA A CA 1
ATOM 805 C C . ALA A 1 100 ? -14.827 11.697 5.667 1.00 70.81 100 ALA A C 1
ATOM 807 O O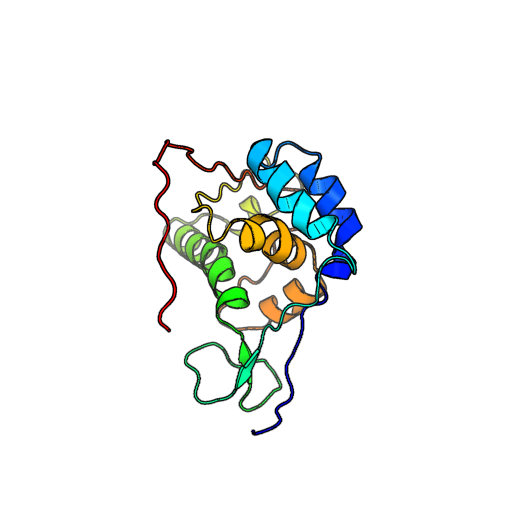 . ALA A 1 100 ? -15.932 11.530 6.179 1.00 70.81 100 ALA A O 1
ATOM 808 N N . GLY A 1 101 ? -14.055 12.737 5.981 1.00 69.81 101 GLY A N 1
ATOM 809 C CA . GLY A 1 101 ? -14.306 13.749 7.006 1.00 69.81 101 GLY A CA 1
ATOM 810 C C . GLY A 1 101 ? -13.987 13.356 8.455 1.00 69.81 101 GLY A C 1
ATOM 811 O O . GLY A 1 101 ? -14.328 14.128 9.348 1.00 69.81 101 GLY A O 1
ATOM 812 N N . THR A 1 102 ? -13.380 12.195 8.726 1.00 76.62 102 THR A N 1
ATOM 813 C CA . THR A 1 102 ? -13.068 11.787 10.112 1.00 76.62 102 THR A CA 1
ATOM 814 C C . THR A 1 102 ? -11.697 12.299 10.554 1.00 76.62 102 THR A C 1
ATOM 816 O O . THR A 1 102 ? -10.812 12.526 9.732 1.00 76.62 102 THR A O 1
ATOM 819 N N . SER A 1 103 ? -11.502 12.461 11.865 1.00 79.88 103 SER A N 1
ATOM 820 C CA . SER A 1 103 ? -10.196 12.777 12.459 1.00 79.88 103 SER A CA 1
ATOM 821 C C . SER A 1 103 ? -9.352 11.524 12.733 1.00 79.88 103 SER A C 1
ATOM 823 O O . SER A 1 103 ? -8.446 11.567 13.563 1.00 79.88 103 SER A O 1
ATOM 825 N N . THR A 1 104 ? -9.688 10.386 12.116 1.00 83.19 104 THR A N 1
ATOM 826 C CA . THR A 1 104 ? -8.968 9.127 12.319 1.00 83.19 104 THR A CA 1
ATOM 827 C C . THR A 1 104 ? -7.596 9.204 11.660 1.00 83.19 104 THR A C 1
ATOM 829 O O . THR A 1 104 ? -7.465 9.562 10.491 1.00 83.19 104 THR A O 1
ATOM 832 N N . GLU A 1 105 ? -6.561 8.814 12.395 1.00 82.19 105 GLU A N 1
ATOM 833 C CA . GLU A 1 105 ? -5.206 8.701 11.861 1.00 82.19 105 GLU A CA 1
ATOM 834 C C . GLU A 1 105 ? -4.806 7.232 11.723 1.00 82.19 105 GLU A C 1
ATOM 836 O O . GLU A 1 105 ? -5.071 6.417 12.611 1.00 82.19 105 GLU A O 1
ATOM 841 N N . LEU A 1 106 ? -4.118 6.895 10.628 1.00 83.38 106 LEU A N 1
ATOM 842 C CA . LEU A 1 106 ? -3.566 5.561 10.404 1.00 83.38 106 LEU A CA 1
ATOM 843 C C . LEU A 1 106 ? -2.040 5.640 10.417 1.00 83.38 106 LEU A C 1
ATOM 845 O O . LEU A 1 106 ? -1.426 6.266 9.558 1.00 83.38 106 LEU A O 1
ATOM 849 N N . HIS A 1 107 ? -1.417 4.970 11.383 1.00 85.50 107 HIS A N 1
ATOM 850 C CA . HIS A 1 107 ? 0.038 4.959 11.530 1.00 85.50 107 HIS A CA 1
ATOM 851 C C . HIS A 1 107 ? 0.587 3.569 11.219 1.00 85.50 107 HIS A C 1
ATOM 853 O O . HIS A 1 107 ? 0.234 2.594 11.884 1.00 85.50 107 HIS A O 1
ATOM 859 N N . HIS A 1 108 ? 1.493 3.475 10.243 1.00 86.88 108 HIS A N 1
ATOM 860 C CA . HIS A 1 108 ? 2.247 2.246 9.985 1.00 86.88 108 HIS A CA 1
ATOM 861 C C . HIS A 1 108 ? 3.678 2.387 10.512 1.00 86.88 108 HIS A C 1
ATOM 863 O O . HIS A 1 108 ? 4.484 3.166 9.999 1.00 86.88 108 HIS A O 1
ATOM 869 N N . PHE A 1 109 ? 4.009 1.585 11.523 1.00 88.88 109 PHE A N 1
ATOM 870 C CA . PHE A 1 109 ? 5.375 1.428 12.014 1.00 88.88 109 PHE A CA 1
ATOM 871 C C . PHE A 1 109 ? 6.072 0.336 11.206 1.00 88.88 109 PHE A C 1
ATOM 873 O O . PHE A 1 109 ? 5.737 -0.841 11.326 1.00 88.88 109 PHE A O 1
ATOM 880 N N . ILE A 1 110 ? 7.032 0.730 10.371 1.00 89.38 110 ILE A N 1
ATOM 881 C CA . ILE A 1 110 ? 7.650 -0.164 9.387 1.00 89.38 110 ILE A CA 1
ATOM 882 C C . ILE A 1 110 ? 9.177 -0.115 9.422 1.00 89.38 110 ILE A C 1
ATOM 884 O O . ILE A 1 110 ? 9.789 0.890 9.791 1.00 89.38 110 ILE A O 1
ATOM 888 N N . GLY A 1 111 ? 9.796 -1.215 8.994 1.00 86.00 111 GLY A N 1
ATOM 889 C CA . GLY A 1 111 ? 11.230 -1.278 8.724 1.00 86.00 111 GLY A CA 1
ATOM 890 C C . GLY A 1 111 ? 11.594 -0.624 7.388 1.00 86.00 111 GLY A C 1
ATOM 891 O O . GLY A 1 111 ? 10.772 -0.524 6.479 1.00 86.00 111 GLY A O 1
ATOM 892 N N . LYS A 1 112 ? 12.861 -0.221 7.244 1.00 87.69 112 LYS A N 1
ATOM 893 C CA . LYS A 1 112 ? 13.380 0.447 6.035 1.00 87.69 112 LYS A CA 1
ATOM 894 C C . LYS A 1 112 ? 13.172 -0.358 4.741 1.00 87.69 112 LYS A C 1
ATOM 896 O O . LYS A 1 112 ? 12.998 0.235 3.684 1.00 87.69 112 LYS A O 1
ATOM 901 N N . ASP A 1 113 ? 13.177 -1.687 4.831 1.00 90.06 113 ASP A N 1
ATOM 902 C CA . ASP A 1 113 ? 13.178 -2.572 3.661 1.00 90.06 113 ASP A CA 1
ATOM 903 C C . ASP A 1 113 ? 11.798 -2.655 2.988 1.00 90.06 113 ASP A C 1
ATOM 905 O O . ASP A 1 113 ? 11.692 -3.102 1.851 1.00 90.06 113 ASP A O 1
ATOM 909 N N . ILE A 1 114 ? 10.743 -2.175 3.660 1.00 92.06 114 ILE A N 1
ATOM 910 C CA . ILE A 1 114 ? 9.358 -2.207 3.163 1.00 92.06 114 ILE A CA 1
ATOM 911 C C . ILE A 1 114 ? 8.769 -0.802 2.953 1.00 92.06 114 ILE A C 1
ATOM 913 O O . ILE A 1 114 ? 7.564 -0.653 2.746 1.00 92.06 114 ILE A O 1
ATOM 917 N N . VAL A 1 115 ? 9.623 0.230 2.998 1.00 91.25 115 VAL A N 1
ATOM 918 C CA . VAL A 1 115 ? 9.240 1.643 2.842 1.00 91.25 115 VAL A CA 1
ATOM 919 C C . VAL A 1 115 ? 8.655 1.922 1.466 1.00 91.25 115 VAL A C 1
ATOM 921 O O . VAL A 1 115 ? 7.610 2.551 1.386 1.00 91.25 115 VAL A O 1
ATOM 924 N N . ASN A 1 116 ? 9.264 1.420 0.390 1.00 91.19 116 ASN A N 1
ATOM 925 C CA . ASN A 1 116 ? 8.753 1.664 -0.966 1.00 91.19 116 ASN A CA 1
ATOM 926 C C . ASN A 1 116 ? 7.362 1.062 -1.157 1.00 91.19 116 ASN A C 1
ATOM 928 O O . ASN A 1 116 ? 6.499 1.664 -1.784 1.00 91.19 116 ASN A O 1
ATOM 932 N N . PHE A 1 117 ? 7.134 -0.111 -0.567 1.00 92.12 117 PHE A N 1
ATOM 933 C CA . PHE A 1 117 ? 5.834 -0.752 -0.612 1.00 92.12 117 PHE A CA 1
ATOM 934 C C . PHE A 1 117 ? 4.770 0.096 0.101 1.00 92.12 117 PHE A C 1
ATOM 936 O O . PHE A 1 117 ? 3.758 0.447 -0.496 1.00 92.12 117 PHE A O 1
ATOM 943 N N . HIS A 1 118 ? 5.027 0.499 1.348 1.00 92.50 118 HIS A N 1
ATOM 944 C CA . HIS A 1 118 ? 4.072 1.274 2.149 1.00 92.50 118 HIS A CA 1
ATOM 945 C C . HIS A 1 118 ? 3.970 2.753 1.754 1.00 92.50 118 HIS A C 1
ATOM 947 O O . HIS A 1 118 ? 3.014 3.417 2.140 1.00 92.50 118 HIS A O 1
ATOM 953 N N . GLY A 1 119 ? 4.955 3.277 1.026 1.00 91.69 119 GLY A N 1
ATOM 954 C CA . GLY A 1 119 ? 5.032 4.674 0.610 1.00 91.69 119 GLY A CA 1
ATOM 955 C C . GLY A 1 119 ? 4.697 4.925 -0.860 1.00 91.69 119 GLY A C 1
ATOM 956 O O . GLY A 1 119 ? 4.636 6.082 -1.251 1.00 91.69 119 GLY A O 1
ATOM 957 N N . LEU A 1 120 ? 4.506 3.884 -1.679 1.00 92.94 120 LEU A N 1
ATOM 958 C CA . LEU A 1 120 ? 4.128 4.025 -3.094 1.00 92.94 120 LEU A CA 1
ATOM 959 C C . LEU A 1 120 ? 3.009 3.055 -3.460 1.00 92.94 120 LEU A C 1
ATOM 961 O O . LEU A 1 120 ? 1.907 3.477 -3.791 1.00 92.94 120 LEU A O 1
ATOM 965 N N . PHE A 1 121 ? 3.269 1.750 -3.351 1.00 91.94 121 PHE A N 1
ATOM 966 C CA . PHE A 1 121 ? 2.320 0.734 -3.804 1.00 91.94 121 PHE A CA 1
ATOM 967 C C . PHE A 1 121 ? 1.038 0.726 -2.965 1.00 91.94 121 PHE A C 1
ATOM 969 O O . PHE A 1 121 ? -0.054 0.821 -3.512 1.00 91.94 121 PHE A O 1
ATOM 976 N N . TRP A 1 122 ? 1.154 0.652 -1.638 1.00 90.88 122 TRP A N 1
ATOM 977 C CA . TRP A 1 122 ? -0.011 0.572 -0.760 1.00 90.88 122 TRP A CA 1
ATOM 978 C C . TRP A 1 122 ? -0.904 1.825 -0.812 1.00 90.88 122 TRP A C 1
ATOM 980 O O . TRP A 1 122 ? -2.110 1.659 -0.983 1.00 90.88 122 TRP A O 1
ATOM 990 N N . PRO A 1 123 ? -0.375 3.065 -0.769 1.00 90.19 123 PRO A N 1
ATOM 991 C CA . PRO A 1 123 ? -1.187 4.264 -0.973 1.00 90.19 123 PRO A CA 1
ATOM 992 C C . PRO A 1 123 ? -1.880 4.297 -2.341 1.00 90.19 123 PRO A C 1
ATOM 994 O O . PRO A 1 123 ? -3.040 4.692 -2.416 1.00 90.19 123 PRO A O 1
ATOM 997 N N . ALA A 1 124 ? -1.214 3.848 -3.412 1.00 89.94 124 ALA A N 1
ATOM 998 C CA . ALA A 1 124 ? -1.824 3.761 -4.740 1.00 89.94 124 ALA A CA 1
ATOM 999 C C . ALA A 1 124 ? -2.964 2.728 -4.784 1.00 89.94 124 ALA A C 1
ATOM 1001 O O . ALA A 1 124 ? -4.042 3.025 -5.286 1.00 89.94 124 ALA A O 1
ATOM 1002 N N . VAL A 1 125 ? -2.769 1.549 -4.184 1.00 84.81 125 VAL A N 1
ATOM 1003 C CA . VAL A 1 125 ? -3.821 0.528 -4.029 1.00 84.81 125 VAL A CA 1
ATOM 1004 C C . VAL A 1 125 ? -4.982 1.044 -3.171 1.00 84.81 125 VAL A C 1
ATOM 1006 O O . VAL A 1 125 ? -6.139 0.729 -3.441 1.00 84.81 125 VAL A O 1
ATOM 1009 N N . LEU A 1 126 ? -4.698 1.867 -2.156 1.00 82.56 126 LEU A N 1
ATOM 1010 C CA . LEU A 1 126 ? -5.730 2.523 -1.357 1.00 82.56 126 LEU A CA 1
ATOM 1011 C C . LEU A 1 126 ? -6.545 3.541 -2.170 1.00 82.56 126 LEU A C 1
ATOM 1013 O O . LEU A 1 126 ? -7.761 3.616 -2.012 1.00 82.56 126 LEU A O 1
ATOM 1017 N N . HIS A 1 127 ? -5.876 4.296 -3.041 1.00 82.12 127 HIS A N 1
ATOM 1018 C CA . HIS A 1 127 ? -6.494 5.296 -3.908 1.00 82.12 127 HIS A CA 1
ATOM 1019 C C . HIS A 1 127 ? -7.306 4.685 -5.058 1.00 82.12 127 HIS A C 1
ATOM 1021 O O . HIS A 1 127 ? -8.289 5.276 -5.502 1.00 82.12 127 HIS A O 1
ATOM 1027 N N . ASP A 1 128 ? -6.919 3.504 -5.543 1.00 78.44 128 ASP A N 1
ATOM 1028 C CA . ASP A 1 128 ? -7.595 2.841 -6.653 1.00 78.44 128 ASP A CA 1
ATOM 1029 C C . ASP A 1 128 ? -8.980 2.299 -6.248 1.00 78.44 128 ASP A C 1
ATOM 1031 O O . ASP A 1 128 ? -9.135 1.234 -5.639 1.00 78.44 128 ASP A O 1
ATOM 1035 N N . GLU A 1 129 ? -10.030 3.014 -6.656 1.00 61.91 129 GLU A N 1
ATOM 1036 C CA . GLU A 1 129 ? -11.418 2.617 -6.418 1.00 61.91 129 GLU A CA 1
ATOM 1037 C C . GLU A 1 129 ? -11.826 1.301 -7.111 1.00 61.91 129 GLU A C 1
ATOM 1039 O O . GLU A 1 129 ? -12.779 0.643 -6.666 1.00 61.91 129 GLU A O 1
ATOM 1044 N N . GLN A 1 130 ? -11.144 0.907 -8.194 1.00 54.72 130 GLN A N 1
ATOM 1045 C CA . GLN A 1 130 ? -11.399 -0.329 -8.939 1.00 54.72 130 GLN A CA 1
ATOM 1046 C C . GLN A 1 130 ? -10.775 -1.540 -8.247 1.00 54.72 130 GLN A C 1
ATOM 1048 O O . GLN A 1 130 ? -11.453 -2.564 -8.110 1.00 54.72 130 GLN A O 1
ATOM 1053 N N . VAL A 1 131 ? -9.540 -1.419 -7.749 1.00 58.28 131 VAL A N 1
ATOM 1054 C CA . VAL A 1 131 ? -8.911 -2.455 -6.908 1.00 58.28 131 VAL A CA 1
ATOM 1055 C C . VAL A 1 131 ? -9.713 -2.627 -5.627 1.00 58.28 131 VAL A C 1
ATOM 1057 O O . VAL A 1 131 ? -10.108 -3.742 -5.280 1.00 58.28 131 VAL A O 1
ATOM 1060 N N . ALA A 1 132 ? -10.095 -1.515 -5.002 1.00 57.34 132 ALA A N 1
ATOM 1061 C CA . ALA A 1 132 ? -11.017 -1.516 -3.882 1.00 57.34 132 ALA A CA 1
ATOM 1062 C C . ALA A 1 132 ? -12.332 -2.253 -4.209 1.00 57.34 132 ALA A C 1
ATOM 1064 O O . ALA A 1 132 ? -12.857 -2.984 -3.374 1.00 57.34 132 ALA A O 1
ATOM 1065 N N . ARG A 1 133 ? -12.878 -2.105 -5.427 1.00 52.97 133 ARG A N 1
ATOM 1066 C CA . ARG A 1 133 ? -14.110 -2.795 -5.859 1.00 52.97 133 ARG A CA 1
ATOM 1067 C C . ARG A 1 133 ? -13.927 -4.298 -6.029 1.00 52.97 133 ARG A C 1
ATOM 1069 O O . ARG A 1 133 ? -14.815 -5.039 -5.619 1.00 52.97 133 ARG A O 1
ATOM 1076 N N . HIS A 1 134 ? -12.813 -4.739 -6.602 1.00 56.38 134 HIS A N 1
ATOM 1077 C CA . HIS A 1 134 ? -12.526 -6.164 -6.773 1.00 56.38 134 HIS A CA 1
ATOM 1078 C C . HIS A 1 134 ? -12.279 -6.866 -5.439 1.00 56.38 134 HIS A C 1
ATOM 1080 O O . HIS A 1 134 ? -12.812 -7.953 -5.217 1.00 56.38 134 HIS A O 1
ATOM 1086 N N . LEU A 1 135 ? -11.539 -6.227 -4.530 1.00 56.59 135 LEU A N 1
ATOM 1087 C CA . LEU A 1 135 ? -11.275 -6.781 -3.205 1.00 56.59 135 LEU A CA 1
ATOM 1088 C C . LEU A 1 135 ? -12.567 -6.884 -2.380 1.00 56.59 135 LEU A C 1
ATOM 1090 O O . LEU A 1 135 ? -12.814 -7.929 -1.792 1.00 56.59 135 LEU A O 1
ATOM 1094 N N . ARG A 1 136 ? -13.465 -5.888 -2.431 1.00 56.88 136 ARG A N 1
ATOM 1095 C CA . ARG A 1 136 ? -14.772 -5.910 -1.731 1.00 56.88 136 ARG A CA 1
ATOM 1096 C C . ARG A 1 136 ? -15.655 -7.133 -2.016 1.00 56.88 136 ARG A C 1
ATOM 1098 O O . ARG A 1 136 ? -16.511 -7.456 -1.196 1.00 56.88 136 ARG A O 1
ATOM 1105 N N . ASN A 1 137 ? -15.491 -7.787 -3.167 1.00 53.56 137 ASN A N 1
ATOM 1106 C CA . ASN A 1 137 ? -16.310 -8.938 -3.557 1.00 53.56 137 ASN A CA 1
ATOM 1107 C C . ASN A 1 137 ? -15.764 -10.280 -3.032 1.00 53.56 137 ASN A C 1
ATOM 1109 O O . ASN A 1 137 ? -16.420 -11.307 -3.199 1.00 53.56 137 ASN A O 1
ATOM 1113 N N . GLY A 1 138 ? -14.579 -10.297 -2.409 1.00 56.12 138 GLY A N 1
ATOM 1114 C CA . GLY A 1 138 ? -14.016 -11.501 -1.802 1.00 56.12 138 GLY A CA 1
ATOM 1115 C C . GLY A 1 138 ? -14.496 -11.709 -0.356 1.00 56.12 138 GLY A C 1
ATOM 1116 O O . GLY A 1 138 ? -14.616 -10.742 0.394 1.00 56.12 138 GLY A O 1
ATOM 1117 N N . PRO A 1 139 ? -14.721 -12.960 0.090 1.00 51.41 139 PRO A N 1
ATOM 1118 C CA . PRO A 1 139 ? -15.262 -13.261 1.423 1.00 51.41 139 PRO A CA 1
ATOM 1119 C C . PRO A 1 139 ? -14.324 -12.901 2.590 1.00 51.41 139 PRO A C 1
ATOM 1121 O O . PRO A 1 139 ? -14.746 -12.939 3.743 1.00 51.41 139 PRO A O 1
ATOM 1124 N N . HIS A 1 140 ? -13.065 -12.558 2.305 1.00 58.16 140 HIS A N 1
ATOM 1125 C CA . HIS A 1 140 ? -12.020 -12.285 3.296 1.00 58.16 140 HIS A CA 1
ATOM 1126 C C . HIS A 1 140 ? -11.610 -10.810 3.377 1.00 58.16 140 HIS A C 1
ATOM 1128 O O . HIS A 1 140 ? -10.680 -10.482 4.109 1.00 58.16 140 HIS A O 1
ATOM 1134 N N . PHE A 1 141 ? -12.278 -9.928 2.631 1.00 55.56 141 PHE A N 1
ATOM 1135 C CA . PHE A 1 141 ? -11.886 -8.528 2.499 1.00 55.56 141 PHE A CA 1
ATOM 1136 C C . PHE A 1 141 ? -12.975 -7.576 3.024 1.00 55.56 141 PHE A C 1
ATOM 1138 O O . PHE A 1 141 ? -14.164 -7.910 2.980 1.00 55.56 141 PHE A O 1
ATOM 1145 N N . PRO A 1 142 ? -12.602 -6.378 3.517 1.00 55.84 142 PRO A N 1
ATOM 1146 C CA . PRO A 1 142 ? -13.573 -5.418 4.026 1.00 55.84 142 PRO A CA 1
ATOM 1147 C C . PRO A 1 142 ? -14.553 -4.959 2.933 1.00 55.84 142 PRO A C 1
ATOM 1149 O O . PRO A 1 142 ? -14.169 -4.730 1.785 1.00 55.84 142 PRO A O 1
ATOM 1152 N N . ARG A 1 143 ? -15.833 -4.788 3.300 1.00 50.31 143 ARG A N 1
ATOM 1153 C CA . ARG A 1 143 ? -16.924 -4.418 2.373 1.00 50.31 143 ARG A CA 1
ATOM 1154 C C . ARG A 1 143 ? -16.870 -2.970 1.894 1.00 50.31 143 ARG A C 1
ATOM 1156 O O . ARG A 1 143 ? -17.487 -2.654 0.879 1.00 50.31 143 ARG A O 1
ATOM 1163 N N . ARG A 1 144 ? -16.140 -2.094 2.579 1.00 54.91 144 ARG A N 1
ATOM 1164 C CA . ARG A 1 144 ? -15.842 -0.736 2.129 1.00 54.91 144 ARG A CA 1
ATOM 1165 C C . ARG A 1 144 ? -14.359 -0.466 2.317 1.00 54.91 144 ARG A C 1
ATOM 1167 O O . ARG A 1 144 ? -13.715 -0.995 3.216 1.00 54.91 144 ARG A O 1
ATOM 1174 N N . TRP A 1 145 ? -13.827 0.335 1.411 1.00 52.72 145 TRP A N 1
ATOM 1175 C CA . TRP A 1 145 ? -12.408 0.630 1.335 1.00 52.72 145 TRP A CA 1
ATOM 1176 C C . TRP A 1 145 ? -12.190 2.088 1.740 1.00 52.72 145 TRP A C 1
ATOM 1178 O O . TRP A 1 145 ? -12.986 2.927 1.301 1.00 52.72 145 TRP A O 1
ATOM 1188 N N . PRO A 1 146 ? -11.186 2.405 2.575 1.00 54.69 146 PRO A N 1
ATOM 1189 C CA . PRO A 1 146 ? -10.954 3.780 2.985 1.00 54.69 146 PRO A CA 1
ATOM 1190 C C . PRO A 1 146 ? -10.618 4.631 1.760 1.00 54.69 146 PRO A C 1
ATOM 1192 O O . PRO A 1 146 ? -9.673 4.338 1.035 1.00 54.69 146 PRO A O 1
ATOM 1195 N N . GLY A 1 147 ? -11.403 5.682 1.521 1.00 48.16 147 GLY A N 1
ATOM 1196 C CA . GLY A 1 147 ? -11.044 6.704 0.542 1.00 48.16 147 GLY A CA 1
ATOM 1197 C C . GLY A 1 147 ? -9.892 7.548 1.085 1.00 48.16 147 GLY A C 1
ATOM 1198 O O . GLY A 1 147 ? -9.857 7.860 2.276 1.00 48.16 147 GLY A O 1
ATOM 1199 N N . THR A 1 148 ? -8.966 7.966 0.221 1.00 47.41 148 THR A N 1
ATOM 1200 C CA . THR A 1 148 ? -7.750 8.718 0.594 1.00 47.41 148 THR A CA 1
ATOM 1201 C C . THR A 1 148 ? -8.007 10.073 1.265 1.00 47.41 148 THR A C 1
ATOM 1203 O O . THR A 1 148 ? -7.076 10.692 1.765 1.00 47.41 148 THR A O 1
ATOM 1206 N N . GLY A 1 149 ? -9.258 10.534 1.330 1.00 36.66 149 GLY A N 1
ATOM 1207 C CA . GLY A 1 149 ? -9.624 11.794 1.971 1.00 36.66 149 GLY A CA 1
ATOM 1208 C C . GLY A 1 149 ? -9.643 11.792 3.504 1.00 36.66 149 GLY A C 1
ATOM 1209 O O . GLY A 1 149 ? -9.921 12.851 4.063 1.00 36.66 149 GLY A O 1
ATOM 1210 N N . SER A 1 150 ? -9.440 10.670 4.221 1.00 39.97 150 SER A N 1
ATOM 1211 C CA . SER A 1 150 ? -9.661 10.647 5.694 1.00 39.97 150 SER A CA 1
ATOM 1212 C C . SER A 1 150 ? -8.868 9.687 6.558 1.00 39.97 150 SER A C 1
ATOM 1214 O O . SER A 1 150 ? -9.262 9.394 7.680 1.00 39.97 150 SER A O 1
ATOM 1216 N N . ALA A 1 151 ? -7.704 9.269 6.098 1.00 34.19 151 ALA A N 1
ATOM 1217 C CA . ALA A 1 151 ? -6.686 8.828 7.030 1.00 34.19 151 ALA A CA 1
ATOM 1218 C C . ALA A 1 151 ? -5.380 9.456 6.573 1.00 34.19 151 ALA A C 1
ATOM 1220 O O . ALA A 1 151 ? -4.848 9.092 5.524 1.00 34.19 151 ALA A O 1
ATOM 1221 N N . ALA A 1 152 ? -4.880 10.431 7.335 1.00 32.00 152 ALA A N 1
ATOM 1222 C CA . ALA A 1 152 ? -3.496 10.846 7.191 1.00 32.00 152 ALA A CA 1
ATOM 1223 C C . ALA A 1 152 ? -2.649 9.615 7.520 1.00 32.00 152 ALA A C 1
ATOM 1225 O O . ALA A 1 152 ? -2.559 9.191 8.675 1.00 32.00 152 ALA A O 1
ATOM 1226 N N . LEU A 1 153 ? -2.124 8.977 6.476 1.00 40.38 153 LEU A N 1
ATOM 1227 C CA . LEU A 1 153 ? -1.233 7.849 6.627 1.00 40.38 153 LEU A CA 1
ATOM 1228 C C . LEU A 1 153 ? 0.134 8.395 7.027 1.00 40.38 153 LEU A C 1
ATOM 1230 O O . LEU A 1 153 ? 0.900 8.859 6.188 1.00 40.38 153 LEU A O 1
ATOM 1234 N N . LEU A 1 154 ? 0.413 8.365 8.325 1.00 34.81 154 LEU A N 1
ATOM 1235 C CA . LEU A 1 154 ? 1.662 8.842 8.898 1.00 34.81 154 LEU A CA 1
ATOM 1236 C C . LEU A 1 154 ? 2.626 7.661 9.040 1.00 34.81 154 LEU A C 1
ATOM 1238 O O . LEU A 1 154 ? 2.549 6.840 9.956 1.00 34.81 154 LEU A O 1
ATOM 1242 N N . LEU A 1 155 ? 3.577 7.577 8.115 1.00 35.25 155 LEU A N 1
ATOM 1243 C CA . LEU A 1 155 ? 4.706 6.658 8.181 1.00 35.25 155 LEU A CA 1
ATOM 1244 C C . LEU A 1 155 ? 5.735 7.196 9.181 1.00 35.25 155 LEU A C 1
ATOM 1246 O O . LEU A 1 155 ? 6.700 7.882 8.828 1.00 35.25 155 LEU A O 1
ATOM 1250 N N . ARG A 1 156 ? 5.544 6.876 10.464 1.00 28.78 156 ARG A N 1
ATOM 1251 C CA . ARG A 1 156 ? 6.522 7.171 11.520 1.00 28.78 156 ARG A CA 1
ATOM 1252 C C . ARG A 1 156 ? 7.481 5.993 11.689 1.00 28.78 156 ARG A C 1
ATOM 1254 O O . ARG A 1 156 ? 7.277 5.096 12.500 1.00 28.78 156 ARG A O 1
ATOM 1261 N N . GLY A 1 157 ? 8.570 6.009 10.923 1.00 25.75 157 GLY A N 1
ATOM 1262 C CA . GLY A 1 157 ? 9.708 5.116 11.148 1.00 25.75 157 GLY A CA 1
ATOM 1263 C C . GLY A 1 157 ? 10.548 5.585 12.341 1.00 25.75 157 GLY A C 1
ATOM 1264 O O . GLY A 1 157 ? 11.018 6.722 12.358 1.00 25.75 157 GLY A O 1
ATOM 1265 N N . GLN A 1 158 ? 10.788 4.722 13.334 1.00 24.48 158 GLN A N 1
ATOM 1266 C CA . GLN A 1 158 ? 11.817 4.997 14.340 1.00 24.48 158 GLN A CA 1
ATOM 1267 C C . GLN A 1 158 ? 13.208 4.803 13.723 1.00 24.48 158 GLN A C 1
ATOM 1269 O O . GLN A 1 158 ? 13.647 3.683 13.469 1.00 24.48 158 GLN A O 1
ATOM 1274 N N . VAL A 1 159 ? 13.929 5.905 13.509 1.00 23.30 159 VAL A N 1
ATOM 1275 C CA . VAL A 1 159 ? 15.350 5.880 13.147 1.00 23.30 159 VAL A CA 1
ATOM 1276 C C . VAL A 1 159 ? 16.178 5.724 14.423 1.00 23.30 159 VAL A C 1
ATOM 1278 O O . VAL A 1 159 ? 16.258 6.642 15.237 1.00 23.30 159 VAL A O 1
ATOM 1281 N N . ARG A 1 160 ? 16.856 4.582 14.586 1.00 22.89 160 ARG A N 1
ATOM 1282 C CA . ARG A 1 160 ? 18.029 4.469 15.468 1.00 22.89 160 ARG A CA 1
ATOM 1283 C C . ARG A 1 160 ? 19.225 3.932 14.678 1.00 22.89 160 ARG A C 1
ATOM 1285 O O . ARG A 1 160 ? 19.120 2.987 13.903 1.00 22.89 160 ARG A O 1
ATOM 1292 N N . ARG A 1 161 ? 20.354 4.617 14.859 1.00 22.61 161 ARG A N 1
ATOM 1293 C CA . ARG A 1 161 ? 21.654 4.484 14.181 1.00 22.61 161 ARG A CA 1
ATOM 1294 C C . ARG A 1 161 ? 22.230 3.062 14.278 1.00 22.61 161 ARG A C 1
ATOM 1296 O O . ARG A 1 161 ? 22.454 2.592 15.386 1.00 22.61 161 ARG A O 1
ATOM 1303 N N . TRP A 1 162 ? 22.594 2.450 13.146 1.00 23.97 162 TRP A N 1
ATOM 1304 C CA . TRP A 1 162 ? 23.443 1.246 13.092 1.00 23.97 162 TRP A CA 1
ATOM 1305 C C . TRP A 1 162 ? 24.494 1.353 11.972 1.00 23.97 162 TRP A C 1
ATOM 1307 O O . TRP A 1 162 ? 24.230 1.897 10.901 1.00 23.97 162 TRP A O 1
ATOM 1317 N N . ARG A 1 163 ? 25.720 0.904 12.277 1.00 23.89 163 ARG A N 1
ATOM 1318 C CA . ARG A 1 163 ? 26.956 1.053 11.480 1.00 23.89 163 ARG A CA 1
ATOM 1319 C C . ARG A 1 163 ? 26.965 0.205 10.197 1.00 23.89 163 ARG A C 1
ATOM 1321 O O . ARG A 1 163 ? 26.334 -0.841 10.116 1.00 23.89 163 ARG A O 1
ATOM 1328 N N . ARG A 1 164 ? 27.779 0.650 9.232 1.00 23.81 164 ARG A N 1
ATOM 1329 C CA . ARG A 1 164 ? 28.098 -0.006 7.949 1.00 23.81 164 ARG A CA 1
ATOM 1330 C C . ARG A 1 164 ? 28.743 -1.390 8.155 1.00 23.81 164 ARG A C 1
ATOM 1332 O O . ARG A 1 164 ? 29.673 -1.507 8.951 1.00 23.81 164 ARG A O 1
ATOM 1339 N N . ARG A 1 165 ? 28.341 -2.389 7.363 1.00 28.16 165 ARG A N 1
ATOM 1340 C CA . ARG A 1 165 ? 29.177 -3.543 6.982 1.00 28.16 165 ARG A CA 1
ATOM 1341 C C . ARG A 1 165 ? 28.927 -3.893 5.517 1.00 28.16 165 ARG A C 1
ATOM 1343 O O . ARG A 1 165 ? 27.781 -3.951 5.088 1.00 28.16 165 ARG A O 1
ATOM 1350 N N . SER A 1 166 ? 30.011 -4.107 4.784 1.00 32.00 166 SER A N 1
ATOM 1351 C CA . SER A 1 166 ? 30.052 -4.726 3.459 1.00 32.00 166 SER A CA 1
ATOM 1352 C C . SER A 1 166 ? 30.031 -6.254 3.593 1.00 32.00 166 SER A C 1
ATOM 1354 O O . SER A 1 166 ? 30.556 -6.800 4.567 1.00 32.00 166 SER A O 1
ATOM 1356 N N . ARG A 1 167 ? 29.442 -6.943 2.610 1.00 32.06 167 ARG A N 1
ATOM 1357 C CA . ARG A 1 167 ? 29.680 -8.371 2.349 1.00 32.06 167 ARG A CA 1
ATOM 1358 C C . ARG A 1 167 ? 30.493 -8.499 1.049 1.00 32.06 167 ARG A C 1
ATOM 1360 O O . ARG A 1 167 ? 30.239 -7.704 0.148 1.00 32.06 167 ARG A O 1
ATOM 1367 N N . PRO A 1 168 ? 31.458 -9.431 0.968 1.00 41.56 168 PRO A N 1
ATOM 1368 C CA . PRO A 1 168 ? 32.215 -9.703 -0.250 1.00 41.56 168 PRO A CA 1
ATOM 1369 C C . PRO A 1 168 ? 31.451 -10.651 -1.194 1.00 41.56 168 PRO A C 1
ATOM 1371 O O . PRO A 1 168 ? 30.598 -11.418 -0.741 1.00 41.56 168 PRO A O 1
ATOM 1374 N N . GLU A 1 169 ? 31.789 -10.577 -2.484 1.00 38.91 169 GLU A N 1
ATOM 1375 C CA . GLU A 1 169 ? 31.356 -11.478 -3.568 1.00 38.91 169 GLU A CA 1
ATOM 1376 C C . GLU A 1 169 ? 31.891 -12.913 -3.365 1.00 38.91 169 GLU A C 1
ATOM 1378 O O . GLU A 1 169 ? 33.029 -13.067 -2.906 1.00 38.91 169 GLU A O 1
ATOM 1383 N N . PRO A 1 170 ? 31.142 -13.969 -3.734 1.00 56.19 170 PRO A N 1
ATOM 1384 C CA . PRO A 1 170 ? 31.709 -15.279 -4.038 1.00 56.19 170 PRO A CA 1
ATOM 1385 C C . PRO A 1 170 ? 32.148 -15.336 -5.514 1.00 56.19 170 PRO A C 1
ATOM 1387 O O . PRO A 1 170 ? 31.386 -14.939 -6.394 1.00 56.19 170 PRO A O 1
ATOM 1390 N N . GLY A 1 171 ? 33.384 -15.794 -5.750 1.00 50.16 171 GLY A N 1
ATOM 1391 C CA . GLY A 1 171 ? 34.007 -15.907 -7.077 1.00 50.16 171 GLY A CA 1
ATOM 1392 C C . GLY A 1 171 ? 33.655 -17.157 -7.870 1.00 50.16 171 GLY A C 1
ATOM 1393 O O . GLY A 1 171 ? 32.780 -17.934 -7.425 1.00 50.16 171 GLY A O 1
#

Radius of gyration: 17.96 Å; chains: 1; bounding box: 53×41×41 Å

pLDDT: mean 76.5, std 21.21, range [22.61, 97.19]

Sequence (171 aa):
MRDSEHFFFEVGHFDAFLRDWLAGDVALPGVKAKLGEWLNAEGGLRAWDISRDAPYFGFQIPGQPGKYFYVWLDAPIGYLSSFQTLCGKIGEDFESHLRAGTSTELHHFIGKDIVNFHGLFWPAVLHDEQVARHLRNGPHFPRRWPGTGSAALLLRGQVRRWRRRSRPEPG

InterPro domains:
  IPR014729 Rossmann-like alpha/beta/alpha sandwich fold [G3DSA:3.40.50.620] (1-149)
  IPR015413 Methionyl/Leucyl tRNA synthetase [PF09334] (1-131)
  IPR023458 Methionine-tRNA ligase, type 1 [PTHR45765] (1-126)
  IPR033911 Methioninyl-tRNA synthetase core domain [PR01041] (69-80)
  IPR033911 Methioninyl-tRNA synthetase core domain [PR01041] (108-123)

Organism: NCBI:txid936053